Protein AF-A0A7K9VQU9-F1 (afdb_monomer)

Mean predicted aligned error: 3.7 Å

InterPro domains:
  IPR001870 B30.2/SPRY domain [PS50188] (1-80)
  IPR003877 SPRY domain [PF00622] (4-73)
  IPR013320 Concanavalin A-like lectin/glucanase domain superfamily [SSF49899] (4-79)
  IPR043136 B30.2/SPRY domain superfamily [G3DSA:2.60.120.920] (1-80)
  IPR050143 Tripartite motif-containing [PTHR24103] (4-77)

Foldseek 3Di:
DWDKDKDWDADPPQDDDPDDQQEVVSRHWMWMDTPQWIWTSYVPIHTFDDPRRQPDWDWDDDPVVRDIWIARPVPRHTRD

pLDDT: mean 92.28, std 7.86, range [51.41, 98.06]

Structure (mmCIF, N/CA/C/O backbone):
data_AF-A0A7K9VQU9-F1
#
_entry.id   AF-A0A7K9VQU9-F1
#
loop_
_atom_site.group_PDB
_atom_site.id
_atom_site.type_symbol
_atom_site.label_atom_id
_atom_site.label_alt_id
_atom_site.label_comp_id
_atom_site.label_asym_id
_atom_site.label_entity_id
_atom_site.label_seq_id
_atom_site.pdbx_PDB_ins_code
_atom_site.Cartn_x
_atom_site.Cartn_y
_atom_site.Cartn_z
_atom_site.occupancy
_atom_site.B_iso_or_equiv
_atom_site.auth_seq_id
_atom_site.auth_comp_id
_atom_site.auth_asym_id
_atom_site.auth_atom_id
_atom_site.pdbx_PDB_model_num
ATOM 1 N N . LYS A 1 1 ? 9.759 8.574 19.655 1.00 51.41 1 LYS A N 1
ATOM 2 C CA . LYS A 1 1 ? 10.245 7.599 18.646 1.00 51.41 1 LYS A CA 1
ATOM 3 C C . LYS A 1 1 ? 9.375 7.797 17.410 1.00 51.41 1 LYS A C 1
ATOM 5 O O . LYS A 1 1 ? 8.191 7.519 17.508 1.00 51.41 1 LYS A O 1
ATOM 10 N N . LEU A 1 2 ? 9.903 8.372 16.325 1.00 56.69 2 LEU A N 1
ATOM 11 C CA . LEU A 1 2 ? 9.135 8.570 15.088 1.00 56.69 2 LEU A CA 1
ATOM 12 C C . LEU A 1 2 ? 8.812 7.179 14.516 1.00 56.69 2 LEU A C 1
ATOM 14 O O . LEU A 1 2 ? 9.729 6.470 14.104 1.00 56.69 2 LEU A O 1
ATOM 18 N N . SER A 1 3 ? 7.552 6.745 14.544 1.00 79.31 3 SER A N 1
ATOM 19 C CA . SER A 1 3 ? 7.132 5.515 13.866 1.00 79.31 3 SER A CA 1
ATOM 20 C C . SER A 1 3 ? 6.714 5.868 12.442 1.00 79.31 3 SER A C 1
ATOM 22 O O . SER A 1 3 ? 5.650 6.440 12.207 1.00 79.31 3 SER A O 1
ATOM 24 N N . ARG A 1 4 ? 7.592 5.565 11.481 1.00 88.00 4 ARG A N 1
ATOM 25 C CA . ARG A 1 4 ? 7.296 5.667 10.050 1.00 88.00 4 ARG A CA 1
ATOM 26 C C . ARG A 1 4 ? 7.483 4.308 9.404 1.00 88.00 4 ARG A C 1
ATOM 28 O O . ARG A 1 4 ? 8.513 3.668 9.608 1.00 88.00 4 ARG A O 1
ATOM 35 N N . CYS A 1 5 ? 6.505 3.885 8.621 1.00 92.62 5 CYS A N 1
ATOM 36 C CA . CYS A 1 5 ? 6.607 2.697 7.786 1.00 92.62 5 CYS A CA 1
ATOM 37 C C . CYS A 1 5 ? 5.825 2.910 6.490 1.00 92.62 5 CYS A C 1
ATOM 39 O O . CYS A 1 5 ? 4.918 3.739 6.428 1.00 92.62 5 CYS A O 1
ATOM 41 N N . ALA A 1 6 ? 6.192 2.172 5.450 1.00 94.25 6 ALA A N 1
ATOM 42 C CA . ALA A 1 6 ? 5.456 2.129 4.197 1.00 94.25 6 ALA A CA 1
ATOM 43 C C . ALA A 1 6 ? 5.261 0.673 3.781 1.00 94.25 6 ALA A C 1
ATOM 45 O O . ALA A 1 6 ? 6.094 -0.182 4.089 1.00 94.25 6 ALA A O 1
ATOM 46 N N . VAL A 1 7 ? 4.151 0.403 3.104 1.00 95.94 7 VAL A N 1
ATOM 47 C CA . VAL A 1 7 ? 3.809 -0.917 2.575 1.00 95.94 7 VAL A CA 1
ATOM 48 C C . VAL A 1 7 ? 3.129 -0.748 1.221 1.00 95.94 7 VAL A C 1
ATOM 50 O O . VAL A 1 7 ? 2.417 0.232 1.001 1.00 95.94 7 VAL A O 1
ATOM 53 N N . GLY A 1 8 ? 3.368 -1.681 0.303 1.00 96.25 8 GLY A N 1
ATOM 54 C CA . GLY A 1 8 ? 2.859 -1.585 -1.057 1.00 96.25 8 GLY A CA 1
ATOM 55 C C . GLY A 1 8 ? 3.393 -2.663 -1.988 1.00 96.25 8 GLY A C 1
ATOM 56 O O . GLY A 1 8 ? 3.991 -3.646 -1.549 1.00 96.25 8 GLY A O 1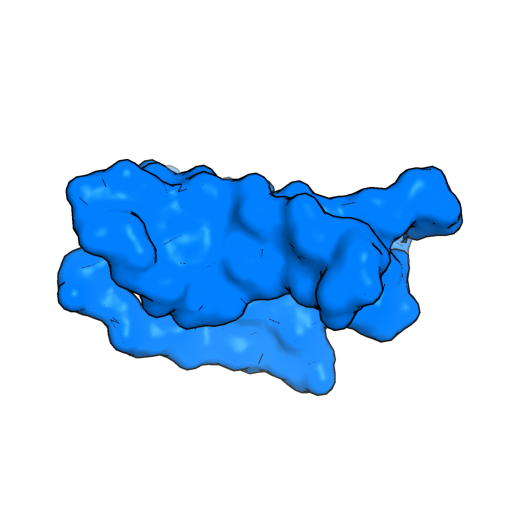
ATOM 57 N N . VAL A 1 9 ? 3.178 -2.442 -3.281 1.00 96.69 9 VAL A N 1
ATOM 58 C CA . VAL A 1 9 ? 3.615 -3.291 -4.390 1.00 96.69 9 VAL A CA 1
ATOM 59 C C . VAL A 1 9 ? 4.565 -2.494 -5.277 1.00 96.69 9 VAL A C 1
ATOM 61 O O . VAL A 1 9 ? 4.364 -1.303 -5.506 1.00 96.69 9 VAL A O 1
ATOM 64 N N . ALA A 1 10 ? 5.583 -3.158 -5.814 1.00 95.12 10 ALA A N 1
ATOM 65 C CA . ALA A 1 10 ? 6.452 -2.606 -6.845 1.00 95.12 10 ALA A CA 1
ATOM 66 C C . ALA A 1 10 ? 6.487 -3.549 -8.049 1.00 95.12 10 ALA A C 1
ATOM 68 O O . ALA A 1 10 ? 6.423 -4.772 -7.891 1.00 95.12 10 ALA A O 1
ATOM 69 N N . ARG A 1 11 ? 6.632 -3.000 -9.259 1.00 94.06 11 ARG A N 1
ATOM 70 C CA . ARG A 1 11 ? 6.929 -3.833 -10.433 1.00 94.06 11 ARG A CA 1
ATOM 71 C C . ARG A 1 11 ? 8.287 -4.505 -10.231 1.00 94.06 11 ARG A C 1
ATOM 73 O O . ARG A 1 11 ? 9.238 -3.875 -9.779 1.00 94.06 11 ARG A O 1
ATOM 80 N N . ALA A 1 12 ? 8.418 -5.758 -10.662 1.00 93.06 12 ALA A N 1
ATOM 81 C CA . ALA A 1 12 ? 9.695 -6.476 -10.591 1.00 93.06 12 ALA A CA 1
ATOM 82 C C . ALA A 1 12 ? 10.828 -5.775 -11.372 1.00 93.06 12 ALA A C 1
ATOM 84 O O . ALA A 1 12 ? 12.001 -5.946 -11.059 1.00 93.06 12 ALA A O 1
ATOM 85 N N . SER A 1 13 ? 10.475 -4.968 -12.378 1.00 92.19 13 SER A N 1
ATOM 86 C CA . SER A 1 13 ? 11.409 -4.199 -13.203 1.00 92.19 13 SER A CA 1
ATOM 87 C C . SER A 1 13 ? 11.902 -2.896 -12.562 1.00 92.19 13 SER A C 1
ATOM 89 O O . SER A 1 13 ? 12.747 -2.230 -13.163 1.00 92.19 13 SER A O 1
ATOM 91 N N . VAL A 1 14 ? 11.370 -2.492 -11.399 1.00 92.38 14 VAL A N 1
ATOM 92 C CA . VAL A 1 14 ? 11.814 -1.270 -10.714 1.00 92.38 14 VAL A CA 1
ATOM 93 C C . VAL A 1 14 ? 13.291 -1.406 -10.362 1.00 92.38 14 VAL A C 1
ATOM 95 O O . VAL A 1 14 ? 13.715 -2.341 -9.679 1.00 92.38 14 VAL A O 1
ATOM 98 N N . LYS A 1 15 ? 14.099 -0.457 -10.838 1.00 86.56 15 LYS A N 1
ATOM 99 C CA . LYS A 1 15 ? 15.527 -0.421 -10.530 1.00 86.56 15 LYS A CA 1
ATOM 100 C C . LYS A 1 15 ? 15.722 0.195 -9.155 1.00 86.56 15 LYS A C 1
ATOM 102 O O . LYS A 1 15 ? 15.250 1.298 -8.895 1.00 86.56 15 LYS A O 1
ATOM 107 N N . LYS A 1 16 ? 16.482 -0.485 -8.296 1.00 80.81 16 LYS A N 1
ATOM 108 C CA . LYS A 1 16 ? 16.951 0.110 -7.042 1.00 80.81 16 LYS A CA 1
ATOM 109 C C . LYS A 1 16 ? 17.848 1.298 -7.380 1.00 80.81 16 LYS A C 1
ATOM 111 O O . LYS A 1 16 ? 18.867 1.137 -8.050 1.00 80.81 16 LYS A O 1
ATOM 116 N N . ARG A 1 17 ? 17.442 2.481 -6.939 1.00 81.25 17 ARG A N 1
ATOM 117 C CA . ARG A 1 17 ? 18.193 3.730 -7.049 1.00 81.25 17 ARG A CA 1
ATOM 118 C C . ARG A 1 17 ? 18.305 4.350 -5.665 1.00 81.25 17 ARG A C 1
ATOM 120 O O . ARG A 1 17 ? 17.513 4.034 -4.784 1.00 81.25 17 ARG A O 1
ATOM 127 N N . GLU A 1 18 ? 19.309 5.197 -5.488 1.00 74.00 18 GLU A N 1
ATOM 128 C CA . GLU A 1 18 ? 19.556 5.894 -4.222 1.00 74.00 18 GLU A CA 1
ATOM 129 C C . GLU A 1 18 ? 18.412 6.856 -3.875 1.00 74.00 18 GLU A C 1
ATOM 131 O O . GLU A 1 18 ? 17.962 6.908 -2.734 1.00 74.00 18 GLU A O 1
ATOM 136 N N . TYR A 1 19 ? 17.871 7.524 -4.896 1.00 76.81 19 TYR A N 1
ATOM 137 C CA . TYR A 1 19 ? 16.674 8.345 -4.806 1.00 76.81 19 TYR A CA 1
ATOM 138 C C . TYR A 1 19 ? 15.650 7.813 -5.798 1.00 76.81 19 TYR A C 1
ATOM 140 O O . TYR A 1 19 ? 15.891 7.790 -7.007 1.00 76.81 19 TYR A O 1
ATOM 148 N N . LEU A 1 20 ? 14.531 7.335 -5.268 1.00 79.12 20 LEU A N 1
ATOM 149 C CA . LEU A 1 20 ? 13.388 6.911 -6.052 1.00 79.12 20 LEU A CA 1
ATOM 150 C C . LEU A 1 20 ? 12.134 7.458 -5.384 1.00 79.12 20 LEU A C 1
ATOM 152 O O . LEU A 1 20 ? 11.890 7.197 -4.201 1.00 79.12 20 LEU A O 1
ATOM 156 N N . ASP A 1 21 ? 11.353 8.205 -6.153 1.00 86.75 21 ASP A N 1
ATOM 157 C CA . ASP A 1 21 ? 10.026 8.604 -5.724 1.00 86.75 21 ASP A CA 1
ATOM 158 C C . ASP A 1 21 ? 9.150 7.353 -5.667 1.00 86.75 21 ASP A C 1
ATOM 160 O O . ASP A 1 21 ? 9.067 6.564 -6.605 1.00 86.75 21 ASP A O 1
ATOM 164 N N . MET A 1 22 ? 8.538 7.114 -4.511 1.00 90.12 22 MET A N 1
ATOM 165 C CA . MET A 1 22 ? 7.697 5.939 -4.293 1.00 90.12 22 MET A CA 1
ATOM 166 C C . MET A 1 22 ? 6.310 6.170 -4.896 1.00 90.12 22 MET A C 1
ATOM 168 O O . MET A 1 22 ? 5.342 6.194 -4.148 1.00 90.12 22 MET A O 1
ATOM 172 N N . CYS A 1 23 ? 6.212 6.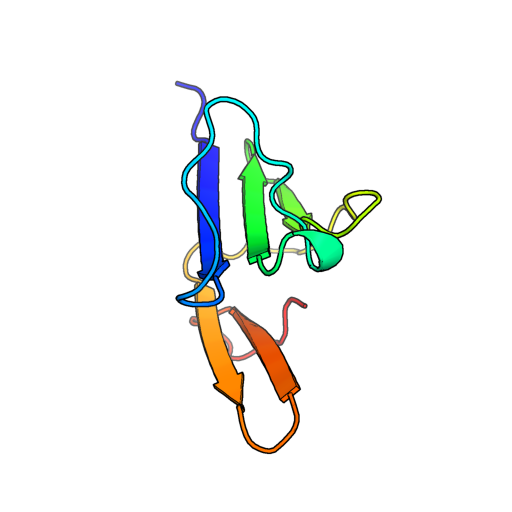382 -6.208 1.00 93.81 23 CYS A N 1
ATOM 173 C CA . CYS A 1 23 ? 4.958 6.712 -6.881 1.00 93.81 23 CYS A CA 1
ATOM 174 C C . CYS A 1 23 ? 4.622 5.772 -8.050 1.00 93.81 23 CYS A C 1
ATOM 176 O O . CYS A 1 23 ? 5.494 5.029 -8.525 1.00 93.81 23 CYS A O 1
ATOM 178 N N . PRO A 1 24 ? 3.357 5.777 -8.524 1.00 94.06 24 PRO A N 1
ATOM 179 C CA . PRO A 1 24 ? 2.916 4.885 -9.593 1.00 94.06 24 PRO A CA 1
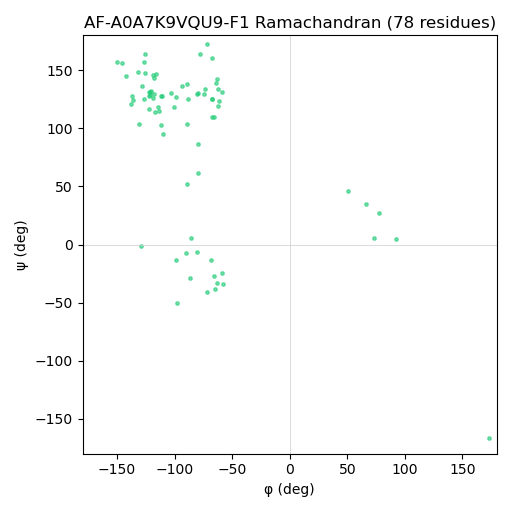ATOM 180 C C . PRO A 1 24 ? 3.720 5.027 -10.888 1.00 94.06 24 PRO A C 1
ATOM 182 O O . PRO A 1 24 ? 3.952 4.030 -11.572 1.00 94.06 24 PRO A O 1
ATOM 185 N N . GLU A 1 25 ? 4.183 6.237 -11.209 1.00 93.44 25 GLU A N 1
ATOM 186 C CA . GLU A 1 25 ? 4.985 6.534 -12.402 1.00 93.44 25 GLU A CA 1
ATOM 187 C C . GLU A 1 25 ? 6.339 5.805 -12.384 1.00 93.44 25 GLU A C 1
ATOM 189 O O . GLU A 1 25 ? 6.805 5.334 -13.421 1.00 93.44 25 GLU A O 1
ATOM 194 N N . GLU A 1 26 ? 6.917 5.610 -11.196 1.00 93.50 26 GLU A N 1
ATOM 195 C CA . GLU A 1 26 ? 8.132 4.817 -10.966 1.00 93.50 26 GLU A CA 1
ATOM 196 C C . GLU A 1 26 ? 7.832 3.314 -10.788 1.00 93.50 26 GLU A C 1
ATOM 198 O O . GLU A 1 26 ? 8.723 2.511 -10.508 1.00 93.50 26 GLU A O 1
ATOM 203 N N . GLY A 1 27 ? 6.575 2.896 -10.969 1.00 94.06 27 GLY A N 1
ATOM 204 C CA . GLY A 1 27 ? 6.136 1.508 -10.844 1.00 94.06 27 GLY A CA 1
ATOM 205 C C . GLY A 1 27 ? 5.967 1.035 -9.401 1.00 94.06 27 GLY A C 1
ATOM 206 O O . GLY A 1 27 ? 6.114 -0.166 -9.146 1.00 94.06 27 GLY A O 1
ATOM 207 N N . ILE A 1 28 ? 5.683 1.950 -8.468 1.00 95.38 28 ILE A N 1
ATOM 208 C CA . ILE A 1 28 ? 5.429 1.654 -7.055 1.00 95.3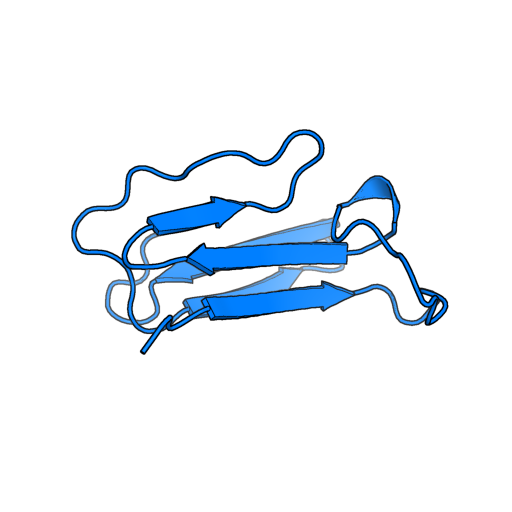8 28 ILE A CA 1
ATOM 209 C C . ILE A 1 28 ? 4.043 2.154 -6.644 1.00 95.38 28 ILE A C 1
ATOM 211 O O . ILE A 1 28 ? 3.712 3.321 -6.797 1.00 95.38 28 ILE A O 1
ATOM 215 N N . TRP A 1 29 ? 3.252 1.283 -6.026 1.00 96.69 29 TRP A N 1
ATOM 216 C CA . TRP A 1 29 ? 1.976 1.634 -5.402 1.00 96.69 29 TRP A CA 1
ATOM 217 C C . TRP A 1 29 ? 2.081 1.353 -3.915 1.00 96.69 29 TRP A C 1
ATOM 219 O O . TRP A 1 29 ? 2.235 0.199 -3.517 1.00 96.69 29 TRP A O 1
ATOM 229 N N . ALA A 1 30 ? 2.025 2.389 -3.084 1.00 96.94 30 ALA A N 1
ATOM 230 C CA . ALA A 1 30 ? 2.246 2.247 -1.652 1.00 96.94 30 ALA A CA 1
ATOM 231 C C . ALA A 1 30 ? 1.472 3.280 -0.831 1.00 96.94 30 ALA A C 1
ATOM 233 O O . ALA A 1 30 ? 1.151 4.378 -1.292 1.00 96.94 30 ALA A O 1
ATOM 234 N N . VAL A 1 31 ? 1.247 2.931 0.434 1.00 96.94 31 VAL A N 1
ATOM 235 C CA . VAL A 1 31 ? 0.809 3.856 1.478 1.00 96.94 31 VAL A CA 1
ATOM 236 C C . VAL A 1 31 ? 1.889 3.962 2.548 1.00 96.94 31 VAL A C 1
ATOM 238 O O . VAL A 1 31 ? 2.599 2.999 2.850 1.00 96.94 31 VAL A O 1
ATOM 241 N N . ARG A 1 32 ? 2.014 5.146 3.141 1.00 95.62 32 ARG A N 1
ATOM 242 C CA . ARG A 1 32 ? 2.952 5.438 4.223 1.00 95.62 32 ARG A CA 1
ATOM 243 C C . ARG A 1 32 ? 2.195 5.843 5.472 1.00 95.62 32 ARG A C 1
ATOM 245 O O . ARG A 1 32 ? 1.384 6.762 5.431 1.00 95.62 32 ARG A O 1
ATOM 252 N N . TYR A 1 33 ? 2.525 5.208 6.585 1.00 94.75 33 TYR A N 1
ATOM 253 C CA . TYR A 1 33 ? 2.152 5.666 7.910 1.00 94.75 33 TYR A CA 1
ATOM 254 C C . TYR A 1 33 ? 3.214 6.633 8.434 1.00 94.75 33 TYR A C 1
ATOM 256 O O . TYR A 1 33 ? 4.397 6.292 8.504 1.00 94.75 33 TYR A O 1
ATOM 264 N N . ASN A 1 34 ? 2.776 7.823 8.830 1.00 90.75 34 ASN A N 1
ATOM 265 C CA . ASN A 1 34 ? 3.572 8.847 9.485 1.00 90.75 34 ASN A CA 1
ATOM 266 C C . ASN A 1 34 ? 2.814 9.335 10.722 1.00 90.75 34 ASN A C 1
ATOM 268 O O . ASN A 1 34 ? 1.872 10.107 10.586 1.00 90.75 34 ASN A O 1
ATOM 272 N N . GLU A 1 35 ? 3.231 8.900 11.914 1.00 88.25 35 GLU A N 1
ATOM 273 C CA . GLU A 1 35 ? 2.787 9.482 13.196 1.00 88.25 35 GLU A CA 1
ATOM 274 C C . GLU A 1 35 ? 1.261 9.620 13.363 1.00 88.25 35 GLU A C 1
ATOM 276 O O . GLU A 1 35 ? 0.755 10.649 13.795 1.00 88.25 35 GLU A O 1
ATOM 281 N N . GLY A 1 36 ? 0.510 8.575 13.017 1.00 89.38 36 GLY A N 1
ATOM 282 C CA . GLY A 1 36 ? -0.953 8.566 13.132 1.00 89.38 36 GLY A CA 1
ATOM 283 C C . GLY A 1 36 ? -1.672 9.025 11.865 1.00 89.38 36 GLY A C 1
ATOM 284 O O . GLY A 1 36 ? -2.891 9.095 11.853 1.00 89.38 36 GLY A O 1
ATOM 285 N N . GLN A 1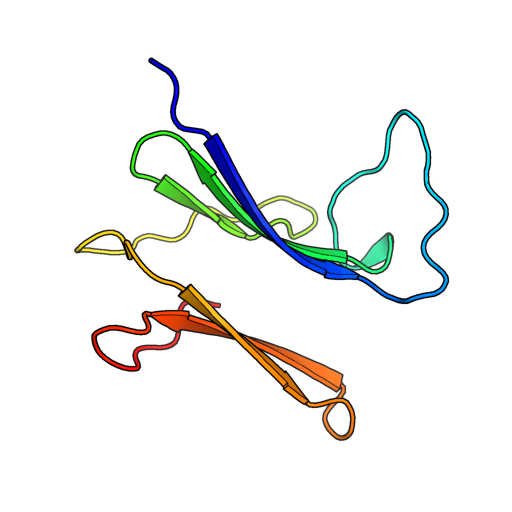 37 ? -0.947 9.295 10.782 1.00 92.50 37 GLN A N 1
ATOM 286 C CA . GLN A 1 37 ? -1.524 9.670 9.497 1.00 92.50 37 GLN A CA 1
ATOM 287 C C . GLN A 1 37 ? -1.108 8.676 8.415 1.00 92.50 37 GLN A C 1
ATOM 289 O O . GLN A 1 37 ? 0.076 8.377 8.263 1.00 92.50 37 GLN A O 1
ATOM 294 N N . ILE A 1 38 ? -2.068 8.203 7.618 1.00 95.75 38 ILE A N 1
ATOM 295 C CA . ILE A 1 38 ? -1.778 7.454 6.388 1.00 95.75 38 ILE A CA 1
ATOM 296 C C . ILE A 1 38 ? -1.753 8.418 5.198 1.00 95.75 38 ILE A C 1
ATOM 298 O O . ILE A 1 38 ? -2.593 9.313 5.082 1.00 95.75 38 ILE A O 1
ATOM 302 N N . VAL A 1 39 ? -0.767 8.244 4.324 1.00 96.00 39 VAL A N 1
ATOM 303 C CA . VAL A 1 39 ? -0.578 9.007 3.088 1.00 96.00 39 VAL A CA 1
ATOM 304 C C . VAL A 1 39 ? -0.454 8.020 1.932 1.00 96.00 39 VAL A C 1
ATOM 306 O O . VAL A 1 39 ? 0.408 7.143 1.990 1.00 96.00 39 VAL A O 1
ATOM 309 N N . SER A 1 40 ? -1.276 8.153 0.890 1.00 96.56 40 SER A N 1
ATOM 310 C CA . SER A 1 40 ? -1.039 7.447 -0.370 1.00 96.56 40 SER A CA 1
ATOM 311 C C . SER A 1 40 ? 0.124 8.111 -1.099 1.00 96.56 40 SER A C 1
ATOM 313 O O . SER A 1 40 ? 0.222 9.340 -1.177 1.00 96.56 40 SER A O 1
ATOM 315 N N . LEU A 1 41 ? 1.051 7.300 -1.596 1.00 96.19 41 LEU A N 1
ATOM 316 C CA . LEU A 1 41 ? 2.233 7.790 -2.293 1.00 96.19 41 LEU A CA 1
ATOM 317 C C . LEU A 1 41 ? 1.943 7.939 -3.792 1.00 96.19 41 LEU A C 1
ATOM 319 O O . LEU A 1 41 ? 2.650 7.414 -4.636 1.00 96.19 41 LEU A O 1
ATOM 323 N N . THR A 1 42 ? 0.861 8.639 -4.126 1.00 95.31 42 THR A N 1
ATOM 324 C CA . THR A 1 42 ? 0.619 9.147 -5.482 1.00 95.31 42 THR A CA 1
ATOM 325 C C . THR A 1 42 ? 1.568 10.309 -5.794 1.00 95.31 42 THR A C 1
ATOM 327 O O . THR A 1 42 ? 2.274 10.795 -4.907 1.00 95.31 42 THR A O 1
ATOM 330 N N . SER A 1 43 ? 1.574 10.788 -7.039 1.00 94.50 43 SER A N 1
ATOM 331 C CA . SER A 1 43 ? 2.254 12.030 -7.415 1.00 94.50 43 SER A CA 1
ATOM 332 C C . SER A 1 43 ? 1.218 13.102 -7.790 1.00 94.50 43 SER A C 1
ATOM 334 O O . SER A 1 43 ? 0.633 13.022 -8.870 1.00 94.50 43 SER A O 1
ATOM 336 N N . PRO A 1 44 ? 0.923 14.084 -6.908 1.00 95.00 44 PRO A N 1
ATOM 337 C CA . PRO A 1 44 ? 1.487 14.298 -5.569 1.00 95.00 44 PRO A CA 1
ATOM 338 C C . PRO A 1 44 ? 0.905 13.352 -4.495 1.00 95.00 44 PRO A C 1
ATOM 340 O O . PRO A 1 44 ? -0.163 12.772 -4.707 1.00 95.00 44 PRO A O 1
ATOM 343 N N .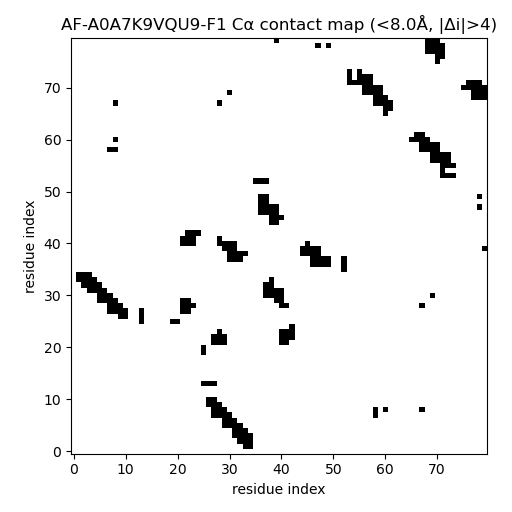 PRO A 1 45 ? 1.554 13.204 -3.318 1.00 95.25 45 PRO A N 1
ATOM 344 C CA . PRO A 1 45 ? 1.044 12.360 -2.238 1.00 95.25 45 PRO A CA 1
ATOM 345 C C . PRO A 1 45 ? -0.283 12.869 -1.670 1.00 95.25 45 PRO A C 1
ATOM 347 O O . PRO A 1 45 ? -0.426 14.065 -1.406 1.00 95.25 45 PRO A O 1
ATOM 350 N N . THR A 1 46 ? -1.216 11.960 -1.382 1.00 95.69 46 THR A N 1
ATOM 351 C CA . THR A 1 46 ? -2.548 12.314 -0.866 1.00 95.69 46 THR A CA 1
ATOM 352 C C . THR A 1 46 ? -2.706 11.864 0.587 1.00 95.69 46 THR A C 1
ATOM 354 O O . THR A 1 46 ? -2.449 10.715 0.938 1.00 95.69 46 THR A O 1
ATOM 357 N N . ARG A 1 47 ? -3.120 12.775 1.476 1.00 95.38 47 ARG A N 1
ATOM 358 C CA . ARG A 1 47 ? -3.400 12.450 2.887 1.00 95.38 47 ARG A CA 1
ATOM 359 C C . ARG A 1 47 ? -4.779 11.803 3.000 1.00 95.38 47 ARG A C 1
ATOM 361 O O . ARG A 1 47 ? -5.746 12.359 2.493 1.00 95.38 47 ARG A O 1
ATOM 368 N N . LEU A 1 48 ? -4.866 10.666 3.685 1.00 95.50 48 LEU A N 1
ATOM 369 C CA . LEU A 1 48 ? -6.114 9.916 3.833 1.00 95.50 48 LEU A CA 1
ATOM 370 C C . LEU A 1 48 ? -6.745 10.177 5.205 1.00 95.50 48 LEU A C 1
ATOM 372 O O . LEU A 1 48 ? -6.158 9.857 6.238 1.00 95.50 48 LEU A O 1
ATOM 376 N N . SER A 1 49 ? -7.948 10.743 5.238 1.00 93.38 49 SER A N 1
ATOM 377 C CA . SER A 1 49 ? -8.671 11.028 6.485 1.00 93.38 49 SER A CA 1
ATOM 378 C C . SER A 1 49 ? -9.348 9.766 7.026 1.00 93.38 49 SER A C 1
ATOM 380 O O . SER A 1 49 ? -10.510 9.505 6.732 1.00 93.38 49 SER A O 1
ATOM 382 N N . LEU A 1 50 ? -8.614 8.967 7.804 1.00 92.06 50 LEU A N 1
ATOM 383 C CA . LEU A 1 50 ? -9.079 7.684 8.342 1.00 92.06 50 LEU A CA 1
ATOM 384 C C . LEU A 1 50 ? -9.257 7.768 9.860 1.00 92.06 50 LEU A C 1
ATOM 386 O O . LEU A 1 50 ? -8.327 8.142 10.574 1.00 92.06 50 LEU A O 1
ATOM 390 N N . SER A 1 51 ? -10.434 7.385 10.357 1.00 91.31 51 SER A N 1
ATOM 391 C CA . SER A 1 51 ? -10.727 7.303 11.789 1.00 91.31 51 SER A CA 1
ATOM 392 C C . SER A 1 51 ? -11.527 6.031 12.100 1.00 91.31 51 SER A C 1
ATOM 394 O O . SER A 1 51 ? -12.617 5.865 11.549 1.00 91.31 51 SER A O 1
ATOM 396 N N . PRO A 1 52 ? -11.019 5.128 12.959 1.00 91.69 52 PRO A N 1
ATOM 397 C CA . PRO A 1 52 ? -9.677 5.136 13.543 1.00 91.69 52 PRO A CA 1
ATOM 398 C C . PRO A 1 52 ? -8.593 4.884 12.484 1.00 91.69 52 PRO A C 1
ATOM 400 O O . PRO A 1 52 ? -8.855 4.337 11.412 1.00 91.69 52 PRO A O 1
ATOM 403 N N . VAL A 1 53 ? -7.352 5.251 12.800 1.00 93.38 53 VAL A N 1
ATOM 404 C CA . VAL A 1 53 ? -6.208 4.999 11.917 1.00 93.38 53 VAL A CA 1
ATOM 405 C C . VAL A 1 53 ? -5.950 3.486 11.841 1.00 93.38 53 VAL A C 1
ATOM 407 O O . VAL A 1 53 ? -5.772 2.857 12.890 1.00 93.38 53 VAL A O 1
ATOM 410 N N . PRO A 1 54 ? -5.915 2.877 10.641 1.00 93.25 54 PRO A N 1
ATOM 411 C CA . PRO A 1 54 ? -5.654 1.449 10.498 1.00 93.25 54 PRO A CA 1
ATOM 412 C C . PRO A 1 54 ? -4.298 1.048 11.085 1.00 93.25 54 PRO A C 1
ATOM 414 O O . PRO A 1 54 ? -3.268 1.640 10.767 1.00 93.25 54 PRO A O 1
ATOM 417 N N . THR A 1 55 ? -4.289 -0.001 11.906 1.00 92.44 55 THR A N 1
ATOM 418 C CA . THR A 1 55 ?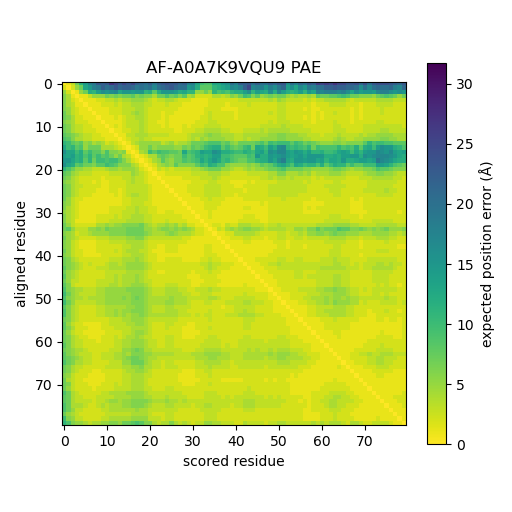 -3.063 -0.582 12.488 1.00 92.44 55 THR A CA 1
ATOM 419 C C . THR A 1 55 ? -2.580 -1.822 11.736 1.00 92.44 55 THR A C 1
ATOM 421 O O . THR A 1 55 ? -1.450 -2.268 11.934 1.00 92.44 55 THR A O 1
ATOM 424 N N . ARG A 1 56 ? -3.429 -2.384 10.865 1.00 94.94 56 ARG A N 1
ATOM 425 C CA . ARG A 1 56 ? -3.121 -3.509 9.978 1.00 94.94 56 ARG A CA 1
ATOM 426 C C . ARG A 1 56 ? -3.704 -3.239 8.600 1.00 94.94 56 ARG A C 1
ATOM 428 O O . ARG A 1 56 ? -4.892 -2.947 8.477 1.00 94.94 56 ARG A O 1
ATOM 435 N N . ILE A 1 57 ? -2.864 -3.360 7.580 1.00 96.56 57 ILE A N 1
ATOM 436 C CA . ILE A 1 57 ? -3.228 -3.106 6.188 1.00 96.56 57 ILE A CA 1
ATOM 437 C C . ILE A 1 57 ? -3.026 -4.398 5.405 1.00 96.56 57 ILE A C 1
ATOM 439 O O . ILE A 1 57 ? -1.946 -4.984 5.447 1.00 96.56 57 ILE A O 1
ATOM 443 N N . CYS A 1 58 ? -4.073 -4.834 4.713 1.00 97.62 58 CYS A N 1
ATOM 444 C CA . CYS A 1 58 ? -3.981 -5.846 3.673 1.00 97.62 58 CYS A CA 1
ATOM 445 C C . CYS A 1 58 ? -3.714 -5.141 2.340 1.00 97.62 58 CYS A C 1
ATOM 447 O O . CYS A 1 58 ? -4.308 -4.098 2.066 1.00 97.62 58 CYS A O 1
ATOM 449 N N . VAL A 1 59 ? -2.820 -5.704 1.531 1.00 98.00 59 VAL A N 1
ATOM 450 C CA . VAL A 1 59 ? -2.523 -5.215 0.183 1.00 98.00 59 VAL A CA 1
ATOM 451 C C . VAL A 1 59 ? -2.990 -6.277 -0.801 1.00 98.00 59 VAL A C 1
ATOM 453 O O . VAL A 1 59 ? -2.466 -7.390 -0.801 1.00 98.00 59 VAL A O 1
ATOM 456 N N . CYS A 1 60 ? -3.987 -5.939 -1.614 1.00 97.50 60 CYS A N 1
ATOM 457 C CA . CYS A 1 60 ? -4.529 -6.812 -2.647 1.00 97.50 60 CYS A CA 1
ATOM 458 C C . CYS A 1 60 ? -4.009 -6.367 -4.016 1.00 97.50 60 CYS A C 1
ATOM 460 O O . CYS A 1 60 ? -4.082 -5.184 -4.343 1.00 97.50 60 CYS A O 1
ATOM 462 N N . LEU A 1 61 ? -3.485 -7.304 -4.807 1.00 96.88 61 LEU A N 1
ATOM 463 C CA . LEU A 1 61 ? -3.028 -7.069 -6.176 1.00 96.88 61 LEU A CA 1
ATOM 464 C C . LEU A 1 61 ? -3.920 -7.850 -7.140 1.00 96.88 61 LEU A C 1
ATOM 466 O O . LEU A 1 61 ? -3.932 -9.079 -7.116 1.00 96.88 61 LEU A O 1
ATOM 470 N N . ASP A 1 62 ? -4.606 -7.135 -8.026 1.00 96.38 62 ASP A N 1
ATOM 471 C CA . ASP A 1 62 ? -5.341 -7.708 -9.147 1.00 96.38 62 ASP A CA 1
ATOM 472 C C . ASP A 1 62 ? -4.625 -7.355 -10.454 1.00 96.38 62 ASP A C 1
ATOM 474 O O . ASP A 1 62 ? -4.823 -6.289 -11.042 1.00 96.38 62 ASP A O 1
ATOM 478 N N . CYS A 1 63 ? -3.772 -8.269 -10.920 1.00 93.50 63 CYS A N 1
ATOM 479 C CA . CYS A 1 63 ? -3.034 -8.101 -12.172 1.00 93.50 63 CYS A CA 1
ATOM 480 C C . CYS A 1 63 ? -3.944 -8.081 -13.406 1.00 93.50 63 CYS A C 1
ATOM 482 O O . CYS A 1 63 ? -3.581 -7.474 -14.410 1.00 93.50 63 CYS A O 1
ATOM 484 N N . THR A 1 64 ? -5.108 -8.734 -13.345 1.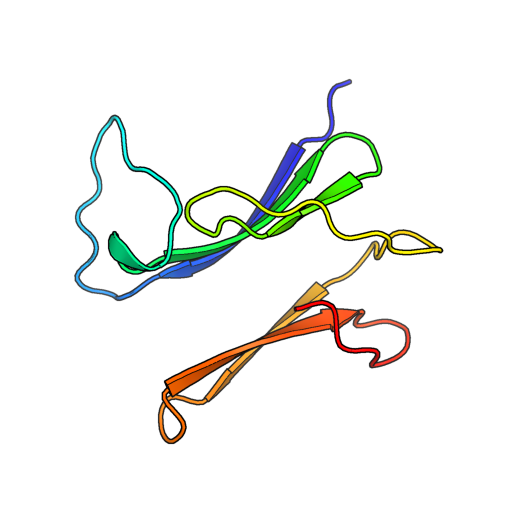00 96.88 64 THR A N 1
ATOM 485 C CA . THR A 1 64 ? -6.044 -8.809 -14.475 1.00 96.88 64 THR A CA 1
ATOM 486 C C . THR A 1 64 ? -6.718 -7.460 -14.690 1.00 96.88 64 THR A C 1
ATOM 488 O O . THR A 1 64 ? -6.861 -7.010 -15.824 1.00 96.88 64 THR A O 1
ATOM 491 N N . ARG A 1 65 ? -7.101 -6.791 -13.596 1.00 95.62 65 ARG A N 1
ATOM 492 C CA . ARG A 1 65 ? -7.717 -5.455 -13.623 1.00 95.62 65 ARG A CA 1
ATOM 493 C C . ARG A 1 65 ? -6.700 -4.315 -13.544 1.00 95.62 65 ARG A C 1
ATOM 495 O O . ARG A 1 65 ? -7.090 -3.160 -13.693 1.00 95.62 65 ARG A O 1
ATOM 502 N N . GLY A 1 66 ? -5.422 -4.622 -13.315 1.00 92.31 66 GLY A N 1
ATOM 503 C CA . GLY A 1 66 ? -4.357 -3.631 -13.157 1.00 92.31 66 GLY A CA 1
ATOM 504 C C . GLY A 1 66 ? -4.519 -2.774 -11.900 1.00 92.31 66 GLY A C 1
ATOM 505 O O . GLY A 1 66 ? -4.231 -1.581 -11.940 1.00 92.31 66 GLY A O 1
ATOM 506 N N . GLN A 1 67 ? -5.024 -3.355 -10.808 1.00 95.06 67 GLN A N 1
ATOM 507 C CA . GLN A 1 67 ? -5.381 -2.632 -9.585 1.00 95.06 67 GLN A CA 1
ATOM 508 C C . GLN A 1 67 ? -4.574 -3.107 -8.378 1.00 95.06 67 GLN A C 1
ATOM 510 O O . GLN A 1 67 ? -4.263 -4.291 -8.235 1.00 95.06 67 GLN A O 1
ATOM 515 N N . VAL A 1 68 ? -4.274 -2.162 -7.492 1.00 96.88 68 VAL A N 1
ATOM 516 C CA . VAL A 1 68 ? -3.772 -2.416 -6.142 1.00 96.88 68 VAL A CA 1
ATOM 517 C C . VAL A 1 68 ? -4.748 -1.762 -5.180 1.00 96.88 68 VAL A C 1
ATOM 519 O O . VAL A 1 68 ? -5.036 -0.582 -5.344 1.00 96.88 68 VAL A O 1
ATOM 522 N N . THR A 1 69 ? -5.226 -2.516 -4.195 1.00 97.50 69 THR A N 1
ATOM 523 C CA . THR A 1 69 ? -6.171 -2.025 -3.186 1.00 97.50 69 THR A CA 1
ATOM 524 C C . THR A 1 69 ? -5.577 -2.203 -1.797 1.00 97.50 69 THR A C 1
ATOM 526 O O . THR A 1 69 ? -5.097 -3.284 -1.437 1.00 97.50 69 THR A O 1
ATOM 529 N N . PHE A 1 70 ? -5.625 -1.146 -1.000 1.00 98.06 70 PHE A N 1
ATOM 530 C CA . PHE A 1 70 ? -5.250 -1.130 0.404 1.00 98.06 70 PHE A CA 1
ATOM 531 C C . PHE A 1 70 ? -6.509 -1.251 1.247 1.00 98.06 70 PHE A C 1
ATOM 533 O O . PHE A 1 70 ? -7.451 -0.485 1.087 1.00 98.06 70 PHE A O 1
ATOM 540 N N . ILE A 1 71 ? -6.536 -2.208 2.168 1.00 97.81 71 ILE A N 1
ATOM 541 C CA . ILE A 1 71 ? -7.731 -2.520 2.956 1.00 97.81 71 ILE A CA 1
ATOM 542 C C . ILE A 1 71 ? -7.352 -2.523 4.432 1.00 97.81 71 ILE A C 1
ATOM 544 O O . ILE A 1 71 ? -6.329 -3.094 4.819 1.00 97.81 71 ILE A O 1
ATOM 548 N N . ASN A 1 72 ? -8.178 -1.917 5.282 1.00 96.81 72 ASN A N 1
ATOM 549 C CA . ASN A 1 72 ? -8.045 -2.079 6.722 1.00 96.81 72 ASN A CA 1
ATOM 550 C C . ASN A 1 72 ? -8.393 -3.527 7.084 1.00 96.81 72 ASN A C 1
ATOM 552 O O . ASN A 1 72 ? -9.545 -3.951 7.023 1.00 96.81 72 ASN A O 1
ATOM 556 N N . ALA A 1 73 ? -7.383 -4.295 7.485 1.00 96.88 73 ALA A N 1
ATOM 557 C CA . ALA A 1 73 ? -7.525 -5.732 7.693 1.00 96.88 73 ALA A CA 1
ATOM 558 C C . ALA A 1 73 ? -8.423 -6.099 8.888 1.00 96.88 73 ALA A C 1
ATOM 560 O O . ALA A 1 73 ? -8.787 -7.262 9.033 1.00 96.88 73 ALA A O 1
ATOM 561 N N . LEU A 1 74 ? -8.757 -5.143 9.764 1.00 96.69 74 LEU A N 1
ATOM 562 C CA . LEU A 1 74 ? -9.595 -5.395 10.939 1.00 96.69 74 LEU A CA 1
ATOM 563 C C . LEU A 1 74 ? -11.093 -5.280 10.649 1.00 96.69 74 LEU A C 1
ATOM 565 O O . LEU A 1 74 ? -11.882 -5.930 11.327 1.00 96.69 74 LEU A O 1
ATOM 569 N N . ASN A 1 75 ? -11.489 -4.452 9.681 1.00 95.38 75 ASN A N 1
ATOM 570 C CA . ASN A 1 75 ? -12.901 -4.199 9.374 1.00 95.38 75 ASN A CA 1
ATOM 571 C C . ASN A 1 75 ? -13.254 -4.353 7.885 1.00 95.38 75 ASN A C 1
ATOM 573 O O . ASN A 1 75 ? -14.415 -4.192 7.526 1.00 95.38 75 ASN A O 1
ATOM 577 N N . GLY A 1 76 ? -12.278 -4.660 7.026 1.00 95.62 76 GLY A N 1
ATOM 578 C CA . GLY A 1 76 ? -12.484 -4.869 5.593 1.00 95.62 76 GLY A CA 1
ATOM 579 C C . GLY A 1 76 ? -12.757 -3.593 4.794 1.00 95.62 76 GLY A C 1
ATOM 580 O O . GLY A 1 76 ? -13.043 -3.687 3.606 1.00 95.62 76 GLY A O 1
ATOM 581 N N . VAL A 1 77 ? -12.675 -2.412 5.414 1.00 95.56 77 VAL A N 1
ATOM 582 C CA . VAL A 1 77 ? -12.930 -1.138 4.732 1.00 95.56 77 VAL A CA 1
ATOM 583 C C . VAL A 1 77 ? -11.751 -0.791 3.829 1.00 95.56 77 VAL A C 1
ATOM 585 O O . VAL A 1 77 ? -10.595 -0.812 4.263 1.00 95.56 77 VAL A O 1
ATOM 588 N N . GLU A 1 78 ? -12.053 -0.464 2.576 1.00 96.06 78 GLU A N 1
ATOM 589 C CA . GLU A 1 78 ? -11.082 0.033 1.607 1.00 96.06 78 GLU A CA 1
ATOM 590 C C . GLU A 1 78 ? -10.487 1.369 2.070 1.00 96.06 78 GLU A C 1
ATOM 592 O O . GLU A 1 78 ? -11.187 2.263 2.545 1.00 96.06 78 GLU A O 1
ATOM 597 N N . ILE A 1 79 ? -9.166 1.473 1.972 1.00 96.38 79 ILE A N 1
ATOM 598 C CA . ILE A 1 79 ? -8.384 2.653 2.335 1.00 96.38 79 ILE A CA 1
ATOM 599 C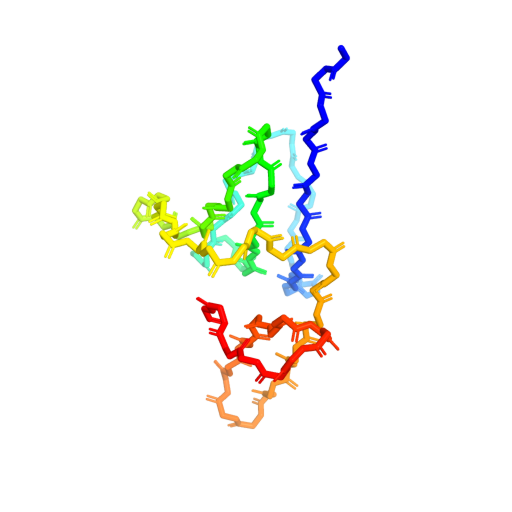 C . ILE A 1 79 ? -8.084 3.483 1.086 1.00 96.38 79 ILE A C 1
ATOM 601 O O . ILE A 1 79 ? -8.241 4.705 1.125 1.00 96.38 79 ILE A O 1
ATOM 605 N N . PHE A 1 80 ? -7.577 2.829 0.037 1.00 93.69 80 PHE A N 1
ATOM 606 C CA . PHE A 1 80 ? -7.133 3.437 -1.216 1.00 93.69 80 PHE A CA 1
ATOM 607 C C . PHE A 1 80 ? -6.965 2.379 -2.309 1.00 93.69 80 PHE A C 1
ATOM 609 O O . PHE A 1 80 ? -6.612 1.232 -1.941 1.00 93.69 80 PHE A O 1
#

Organism: Anseranas semipalmata (NCBI:txid8851)

Secondary structure (DSSP, 8-state):
---EEEEEEE-TTPPP-SS---SGGGTEEEEEEETTEEEE--SS-EEE--SSPPSSEEEEEETTTTEEEEEETTT--B--

Nearest PDB structures (foldseek):
  7qs0-assembly3_C  TM=9.428E-01  e=2.231E-05  Homo sapiens
  7qs2-assembly1_A  TM=9.129E-01  e=2.706E-04  Homo sapiens
  7ovx-assembly1_A  TM=8.781E-01  e=3.039E-04  Homo sapiens
  7hmz-assembly1_B  TM=9.348E-01  e=1.837E-03  Mus musculus
  8hjt-assembly1_B  TM=9.081E-01  e=2.456E-03  Vicugna pacos

Sequence (80 aa):
KLSRCAVGVARASVKKREYLDMCPEEGIWAVRYNEGQIVSLTSPPTRLSLSPVPTRICVCLDCTRGQVTFINALNGVEIF

Solvent-accessible surface area (backbone atoms only — not comparable to full-atom values): 5005 Å² total; per-residue (Å²): 131,90,60,67,53,70,55,71,52,64,48,90,82,53,74,92,56,98,77,68,73,61,16,58,92,63,40,21,50,36,40,33,42,50,79,86,39,46,27,38,30,45,90,75,65,42,77,53,96,59,84,77,63,75,90,44,75,40,80,46,78,40,79,89,80,73,44,70,42,35,24,27,64,87,79,69,47,77,72,83

Radius of gyration: 12.87 Å; Cα contacts (8 Å, |Δi|>4): 139; chains: 1; bounding box: 32×23×33 Å